Protein AF-A0A2V6VC93-F1 (afdb_monomer)

Solvent-accessible surface area (backbone atoms only — not comparable to full-atom values): 6108 Å² total; per-residue (Å²): 128,80,45,76,48,68,69,38,42,35,43,56,81,51,66,71,27,83,35,92,93,60,31,56,93,54,46,49,71,46,70,32,65,62,35,76,43,32,38,56,53,53,50,51,47,40,70,78,39,69,83,65,47,69,46,78,46,74,44,61,60,85,48,63,50,43,62,66,25,51,53,38,34,51,59,38,25,59,79,68,67,35,49,69,44,79,39,70,30,91,48,75,67,49,48,56,60,60,53,58,66,62,79,78,114

Secondary structure (DSSP, 8-state):
--EEEEEES-TTTTTS-S-SSS--TTEEEEE-STTTTHHHHHHHHHHH-TT--EEEEEEETT-TTHHHHHHHHHHHHHHTT-EEEEEEESSHHHHHHHHHTTS--

Foldseek 3Di:
DAAEDEAAQDCCLLVVAVDQVDRDDRYYYDYDVLQVCLLVVVV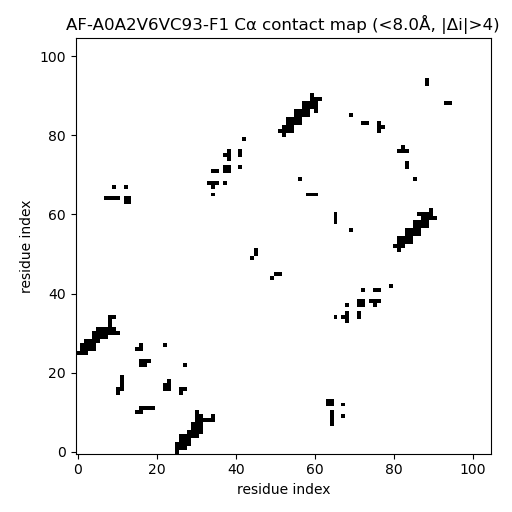VVCVVPVPAAEEEAEDAQPDSSCPSSVVSNVVSCVVSNHHYHYDHDNDPVVVVVVCVVVVPD

Mean predicted aligned error: 6.27 Å

pLDDT: mean 86.06, std 11.01, range [36.16, 96.12]

Structure (mmCIF, N/CA/C/O backbone):
data_AF-A0A2V6VC93-F1
#
_entry.id   AF-A0A2V6VC93-F1
#
loop_
_atom_site.group_PDB
_atom_site.id
_atom_site.type_symbol
_atom_site.label_atom_id
_atom_site.label_alt_id
_atom_site.label_comp_id
_atom_site.label_asym_id
_atom_site.label_entity_id
_atom_site.label_seq_id
_atom_site.pdbx_PDB_ins_code
_atom_site.Cartn_x
_atom_site.Cartn_y
_atom_site.Cartn_z
_atom_site.occupancy
_atom_site.B_iso_or_equiv
_atom_site.auth_seq_id
_atom_site.auth_comp_id
_atom_site.auth_asym_id
_atom_site.auth_atom_id
_atom_site.pdbx_PDB_model_num
ATOM 1 N N . MET A 1 1 ? -8.542 17.686 24.155 1.00 85.38 1 MET A N 1
ATOM 2 C CA . MET A 1 1 ? -8.209 18.438 22.923 1.00 85.38 1 MET A CA 1
ATOM 3 C C . MET A 1 1 ? -8.540 17.568 21.717 1.00 85.38 1 MET A C 1
ATOM 5 O O . MET A 1 1 ? -8.256 16.378 21.809 1.00 85.38 1 MET A O 1
ATOM 9 N N . PRO A 1 2 ? -9.180 18.088 20.657 1.00 89.25 2 PRO A N 1
ATOM 10 C CA . PRO A 1 2 ? -9.477 17.311 19.450 1.00 89.25 2 PRO A CA 1
ATOM 11 C C . PRO A 1 2 ? -8.210 17.055 18.617 1.00 89.25 2 PRO A C 1
ATOM 13 O O . PRO A 1 2 ? -7.363 17.939 18.500 1.00 89.25 2 PRO A O 1
ATOM 16 N N . ILE A 1 3 ? -8.090 15.854 18.048 1.00 90.06 3 ILE A N 1
ATOM 17 C CA . ILE A 1 3 ? -6.998 15.424 17.167 1.00 90.06 3 ILE A CA 1
ATOM 18 C C . ILE A 1 3 ? -7.573 15.257 15.761 1.00 90.06 3 ILE A C 1
ATOM 20 O O . ILE A 1 3 ? -8.541 14.521 15.568 1.00 90.06 3 ILE A O 1
ATOM 24 N N . VAL A 1 4 ? -6.972 15.937 14.784 1.00 91.38 4 VAL A N 1
ATOM 25 C CA . VAL A 1 4 ? -7.383 15.868 13.378 1.00 91.38 4 VAL A CA 1
ATOM 26 C C . VAL A 1 4 ? -6.249 15.270 12.553 1.00 91.38 4 VAL A C 1
ATOM 28 O O . VAL A 1 4 ? -5.187 15.880 12.446 1.00 91.38 4 VAL A O 1
ATOM 31 N N . PHE A 1 5 ? -6.461 14.089 11.972 1.00 89.69 5 PHE A N 1
ATOM 32 C CA . PHE A 1 5 ? -5.496 13.466 11.065 1.00 89.69 5 PHE A CA 1
ATOM 33 C C . PHE A 1 5 ? -5.764 13.843 9.605 1.00 89.69 5 PHE A C 1
ATOM 35 O O . PHE A 1 5 ? -6.899 14.092 9.190 1.00 89.69 5 PHE A O 1
ATOM 42 N N . THR A 1 6 ? -4.709 13.841 8.795 1.00 89.75 6 THR A N 1
ATOM 43 C CA . THR A 1 6 ? -4.788 14.083 7.353 1.00 89.75 6 THR A CA 1
ATOM 44 C C . THR A 1 6 ? -3.936 13.063 6.606 1.00 89.75 6 THR A C 1
ATOM 46 O O . THR A 1 6 ? -2.919 12.596 7.115 1.00 89.75 6 THR A O 1
ATOM 49 N N . LEU A 1 7 ? -4.365 12.696 5.395 1.00 85.38 7 LEU A N 1
ATOM 50 C CA . LEU A 1 7 ? -3.620 11.852 4.448 1.00 85.38 7 LEU A CA 1
ATOM 51 C C . LEU A 1 7 ? -3.298 10.420 4.914 1.00 85.38 7 LEU A C 1
ATOM 53 O O . LEU A 1 7 ? -2.579 9.705 4.216 1.00 85.38 7 LEU A O 1
ATOM 57 N N . VAL A 1 8 ? -3.884 9.947 6.012 1.00 86.88 8 VAL A N 1
ATOM 58 C CA . VAL A 1 8 ? -3.720 8.559 6.468 1.00 86.88 8 VAL A CA 1
ATOM 59 C C . VAL A 1 8 ? -4.400 7.609 5.479 1.00 86.88 8 VAL A C 1
ATOM 61 O O . VAL A 1 8 ? -5.587 7.757 5.203 1.00 86.88 8 VAL A O 1
ATOM 64 N N . GLY A 1 9 ? -3.660 6.645 4.927 1.00 84.38 9 GLY A N 1
ATOM 65 C CA . GLY A 1 9 ? -4.188 5.712 3.921 1.00 84.38 9 GLY A CA 1
ATOM 66 C C . GLY A 1 9 ? -5.260 4.760 4.451 1.00 84.38 9 GLY A C 1
ATOM 67 O O . GLY A 1 9 ? -6.227 4.481 3.750 1.00 84.38 9 GLY A O 1
ATOM 68 N N . ASP A 1 10 ? -5.102 4.284 5.683 1.00 84.69 10 ASP A N 1
ATOM 69 C CA . ASP A 1 10 ? -6.077 3.422 6.350 1.00 84.69 10 ASP A CA 1
ATOM 70 C C . ASP A 1 10 ? -6.052 3.676 7.868 1.00 84.69 10 ASP A C 1
ATOM 72 O O . ASP A 1 10 ? -5.279 3.044 8.590 1.00 84.69 10 ASP A O 1
ATOM 76 N N . PRO A 1 11 ? -6.840 4.642 8.375 1.00 86.50 11 PRO A N 1
ATOM 77 C CA . PRO A 1 11 ? -6.843 4.971 9.798 1.00 86.50 11 PRO A CA 1
ATOM 78 C C . PRO A 1 11 ? -7.468 3.867 10.663 1.00 86.50 11 PRO A C 1
ATOM 80 O O . PRO A 1 11 ? -7.168 3.809 11.851 1.00 86.50 11 PRO A O 1
ATOM 83 N N . LEU A 1 12 ? -8.294 2.983 10.091 1.00 87.19 12 LEU A N 1
ATOM 84 C CA . LEU A 1 12 ? -8.854 1.836 10.809 1.00 87.19 12 LEU A CA 1
ATOM 85 C C . LEU A 1 12 ? -7.807 0.727 10.924 1.00 87.19 12 LEU A C 1
ATOM 87 O O . LEU A 1 12 ? -7.519 0.258 12.021 1.00 87.19 12 LEU A O 1
ATOM 91 N N . GLY A 1 13 ? -7.171 0.358 9.808 1.00 82.56 13 GLY A N 1
ATOM 92 C CA . GLY A 1 13 ? -6.090 -0.630 9.792 1.00 82.56 13 GLY A CA 1
ATOM 93 C C . GLY A 1 13 ? -4.869 -0.209 10.615 1.00 82.56 13 GLY A C 1
ATOM 94 O O . GLY A 1 13 ? -4.200 -1.059 11.198 1.00 82.56 13 GLY A O 1
ATOM 95 N N . ALA A 1 14 ? -4.609 1.098 10.717 1.00 84.00 14 ALA A N 1
ATOM 96 C CA . ALA A 1 14 ? -3.560 1.659 11.568 1.00 84.00 14 ALA A CA 1
ATOM 97 C C . ALA A 1 14 ? -3.955 1.791 13.055 1.00 84.00 14 ALA A C 1
ATOM 99 O O . ALA A 1 14 ? -3.121 2.207 13.858 1.00 84.00 14 ALA A O 1
ATOM 100 N N . GLY A 1 15 ? -5.201 1.476 13.434 1.00 85.56 15 GLY A N 1
ATOM 101 C CA . GLY A 1 15 ? -5.683 1.578 14.817 1.00 85.56 15 GLY A CA 1
ATOM 102 C C . GLY A 1 15 ? -5.834 3.014 15.332 1.00 85.56 15 GLY A C 1
ATOM 103 O O . GLY A 1 15 ? -5.785 3.245 16.536 1.00 85.56 15 GLY A O 1
ATOM 104 N N . ILE A 1 16 ? -5.983 3.988 14.430 1.00 86.62 16 ILE A N 1
ATOM 105 C CA . ILE A 1 16 ? -6.194 5.403 14.773 1.00 86.62 16 ILE A CA 1
ATOM 106 C C . ILE A 1 16 ? -7.662 5.659 15.138 1.00 86.62 16 ILE A C 1
ATOM 108 O O . ILE A 1 16 ? -7.943 6.528 15.962 1.00 86.62 16 ILE A O 1
ATOM 112 N N . VAL A 1 17 ? -8.590 4.924 14.518 1.00 88.88 17 VAL A N 1
ATOM 113 C CA . VAL A 1 17 ? -10.037 5.011 14.768 1.00 88.88 17 VAL A CA 1
ATOM 114 C C . VAL A 1 17 ? -10.659 3.619 14.841 1.00 88.88 17 VAL A C 1
ATOM 116 O O . VAL A 1 17 ? -10.221 2.714 14.131 1.00 88.88 17 VAL A O 1
ATOM 119 N N . ASP A 1 18 ? -11.727 3.469 15.628 1.00 86.19 18 ASP A N 1
ATOM 120 C CA . ASP A 1 18 ? -12.456 2.197 15.736 1.00 86.19 18 ASP A CA 1
ATOM 121 C C . ASP A 1 18 ? -13.365 1.955 14.520 1.00 86.19 18 ASP A C 1
ATOM 123 O O . ASP A 1 18 ? -13.496 0.833 14.028 1.00 86.19 18 ASP A O 1
ATOM 127 N N . THR A 1 19 ? -14.000 3.017 14.005 1.00 87.06 19 THR A N 1
ATOM 128 C CA . THR A 1 19 ? -14.838 2.962 12.796 1.00 87.06 19 THR A CA 1
ATOM 129 C C . THR A 1 19 ? -14.693 4.232 11.955 1.00 87.06 19 THR A C 1
ATOM 131 O O . THR A 1 19 ? -14.429 5.308 12.478 1.00 87.06 19 THR A O 1
ATOM 134 N N . LEU A 1 20 ? -14.904 4.151 10.638 1.00 84.25 20 LEU A N 1
ATOM 135 C CA . LEU A 1 20 ? -14.847 5.342 9.774 1.00 84.25 20 LEU A CA 1
ATOM 136 C C . LEU A 1 20 ? -16.087 6.240 9.901 1.00 84.25 20 LEU A C 1
ATOM 138 O O . LEU A 1 20 ? -15.986 7.452 9.738 1.00 84.25 20 LEU A O 1
ATOM 142 N N . ALA A 1 21 ? -17.258 5.653 10.170 1.00 85.75 21 ALA A N 1
ATOM 143 C CA . ALA A 1 21 ? -18.516 6.396 10.276 1.00 85.75 21 ALA A CA 1
ATOM 144 C C . ALA A 1 21 ? -18.647 7.126 11.620 1.00 85.75 21 ALA A C 1
ATOM 146 O O . ALA A 1 21 ? -19.200 8.222 11.684 1.00 85.75 21 ALA A O 1
ATOM 147 N N . GLN A 1 22 ? -18.138 6.517 12.691 1.00 85.69 22 GLN A N 1
ATOM 148 C CA . GLN A 1 22 ? -18.104 7.067 14.042 1.00 85.69 22 GLN A CA 1
ATOM 149 C C . GLN A 1 22 ? -16.750 6.707 14.678 1.00 85.69 22 GLN A C 1
ATOM 151 O O . GLN A 1 22 ? -16.633 5.656 15.310 1.00 85.69 22 GLN A O 1
ATOM 156 N N . PRO A 1 23 ? -15.722 7.558 14.502 1.00 78.25 23 PRO A N 1
ATOM 157 C CA . PRO A 1 23 ? -14.346 7.298 14.941 1.00 78.25 23 PRO A CA 1
ATOM 158 C C . PRO A 1 23 ? -14.170 6.935 16.413 1.00 78.25 23 PRO A C 1
ATOM 160 O O . PRO A 1 23 ? -13.212 6.244 16.749 1.00 78.25 23 PRO A O 1
ATOM 163 N N . GLY A 1 24 ? -15.096 7.386 17.266 1.00 78.19 24 GLY A N 1
ATOM 164 C CA . GLY A 1 24 ? -14.977 7.285 18.716 1.00 78.19 24 GLY A CA 1
ATOM 165 C C . GLY A 1 24 ? -13.986 8.308 19.291 1.00 78.19 24 GLY A C 1
ATOM 166 O O . GLY A 1 24 ? -13.053 8.757 18.628 1.00 78.19 24 GLY A O 1
ATOM 167 N N . GLY A 1 25 ? -14.196 8.719 20.543 1.00 84.69 25 GLY A N 1
ATOM 168 C CA . GLY A 1 25 ? -13.255 9.582 21.268 1.00 84.69 25 GLY A CA 1
ATOM 169 C C . GLY A 1 25 ? -13.064 10.988 20.677 1.00 84.69 25 GLY A C 1
ATOM 170 O O . GLY A 1 25 ? -14.017 11.654 20.281 1.00 84.69 25 GLY A O 1
ATOM 171 N N . ASN A 1 26 ? -11.818 11.473 20.690 1.00 89.62 26 ASN A N 1
ATOM 172 C CA . ASN A 1 26 ? -11.421 12.826 20.275 1.00 89.62 26 ASN A CA 1
ATOM 173 C C . ASN A 1 26 ? -10.661 12.862 18.936 1.00 89.62 26 ASN A C 1
ATOM 175 O O . ASN A 1 26 ? -10.013 13.872 18.650 1.00 89.62 26 ASN A O 1
ATOM 179 N N . VAL A 1 27 ? -10.703 11.781 18.153 1.00 89.38 27 VAL A N 1
ATOM 180 C CA . VAL A 1 27 ? -9.938 11.619 16.910 1.00 89.38 27 VAL A CA 1
ATOM 181 C C . VAL A 1 27 ? -10.880 11.678 15.708 1.00 89.38 27 VAL A C 1
ATOM 183 O O . VAL A 1 27 ? -11.902 11.007 15.668 1.00 89.38 27 VAL A O 1
ATOM 186 N N . THR A 1 28 ? -10.552 12.496 14.714 1.00 89.38 28 THR A N 1
ATOM 187 C CA . THR A 1 28 ? -11.281 12.603 13.441 1.00 89.38 28 THR A CA 1
ATOM 188 C C . THR A 1 28 ? -10.307 12.988 12.330 1.00 89.38 28 THR A C 1
ATOM 190 O O . THR A 1 28 ? -9.140 13.261 12.609 1.00 89.38 28 THR A O 1
ATOM 193 N N . GLY A 1 29 ? -10.729 13.020 11.068 1.00 90.06 29 GLY A N 1
ATOM 194 C CA . GLY A 1 29 ? -9.828 13.436 10.000 1.00 90.06 29 GLY A CA 1
ATOM 195 C C . GLY A 1 29 ? -10.262 13.071 8.594 1.00 90.06 29 GLY A C 1
ATOM 196 O O . GLY A 1 29 ? -11.413 12.729 8.333 1.00 90.06 29 GLY A O 1
ATOM 197 N N . VAL A 1 30 ? -9.296 13.163 7.682 1.00 88.69 30 VAL A N 1
ATOM 198 C CA . VAL A 1 30 ? -9.450 12.837 6.262 1.00 88.69 30 VAL A CA 1
ATOM 199 C C . VAL A 1 30 ? -8.470 11.728 5.903 1.00 88.69 30 VAL A C 1
ATOM 201 O O . VAL A 1 30 ? -7.251 11.920 5.975 1.00 88.69 30 VAL A O 1
ATOM 204 N N . SER A 1 31 ? -8.997 10.573 5.498 1.00 87.62 31 SER A N 1
ATOM 205 C CA . SER A 1 31 ? -8.195 9.471 4.968 1.00 87.62 31 SER A CA 1
ATOM 206 C C . SER A 1 31 ? -7.886 9.668 3.483 1.00 87.62 31 SER A C 1
ATOM 208 O O . SER A 1 31 ? -8.649 10.296 2.748 1.00 87.62 31 SER A O 1
ATOM 210 N N . SER A 1 32 ? -6.776 9.103 3.013 1.00 87.69 32 SER A N 1
ATOM 211 C CA . SER A 1 32 ? -6.449 9.048 1.587 1.00 87.69 32 SER A CA 1
ATOM 212 C C . SER A 1 32 ? -6.896 7.719 0.973 1.00 87.69 32 SER A C 1
ATOM 214 O O . SER A 1 32 ? -6.973 6.700 1.645 1.00 87.69 32 SER A O 1
ATOM 216 N N . LEU A 1 33 ? -7.157 7.698 -0.336 1.00 87.31 33 LEU A N 1
ATOM 217 C CA . LEU A 1 33 ? -7.544 6.474 -1.056 1.00 87.31 33 LEU A CA 1
ATOM 218 C C . LEU A 1 33 ? -6.335 5.641 -1.515 1.00 87.31 33 LEU A C 1
ATOM 220 O O . LEU A 1 33 ? -6.425 4.896 -2.490 1.00 87.31 33 LEU A O 1
ATOM 224 N N . GLN A 1 34 ? -5.174 5.788 -0.870 1.00 85.31 34 GLN A N 1
ATOM 225 C CA . GLN A 1 34 ? -3.946 5.115 -1.302 1.00 85.31 34 GLN A CA 1
ATOM 226 C C . GLN A 1 34 ? -4.104 3.591 -1.307 1.00 85.31 34 GLN A C 1
ATOM 228 O O . GLN A 1 34 ? -3.779 2.956 -2.309 1.00 85.31 34 GLN A O 1
ATOM 233 N N . THR A 1 35 ? -4.656 3.029 -0.232 1.00 87.00 35 THR A N 1
ATOM 234 C CA . THR A 1 35 ? -4.888 1.589 -0.077 1.00 87.00 35 THR A CA 1
ATOM 235 C C . THR A 1 35 ? -5.951 1.079 -1.053 1.00 87.00 35 THR A C 1
ATOM 237 O O . THR A 1 35 ? -5.714 0.108 -1.772 1.00 87.00 35 THR A O 1
ATOM 240 N N . GLU A 1 36 ? -7.092 1.768 -1.151 1.00 88.31 36 GLU A N 1
ATOM 241 C CA . GLU A 1 36 ? -8.206 1.383 -2.033 1.00 88.31 36 GLU A CA 1
ATOM 242 C C . GLU A 1 36 ? -7.828 1.377 -3.518 1.00 88.31 36 GLU A C 1
ATOM 244 O O . GLU A 1 36 ? -8.237 0.496 -4.275 1.00 88.31 36 GLU A O 1
ATOM 249 N N . LEU A 1 37 ? -7.007 2.338 -3.948 1.00 91.94 37 LEU A N 1
ATOM 250 C CA . LEU A 1 37 ? -6.643 2.495 -5.355 1.00 91.94 37 LEU A CA 1
ATOM 251 C C . LEU A 1 37 ? -5.514 1.565 -5.814 1.00 91.94 37 LEU A C 1
ATOM 253 O O . LEU A 1 37 ? -5.184 1.583 -7.000 1.00 91.94 37 LEU A O 1
ATOM 257 N N . MET A 1 38 ? -4.925 0.738 -4.944 1.00 91.75 38 MET A N 1
ATOM 258 C CA . MET A 1 38 ? -3.815 -0.146 -5.333 1.00 91.75 38 MET A CA 1
ATOM 259 C C . MET A 1 38 ? -4.165 -1.095 -6.471 1.00 91.75 38 MET A C 1
ATOM 261 O O . MET A 1 38 ? -3.404 -1.212 -7.432 1.00 91.75 38 MET A O 1
ATOM 265 N N . ALA A 1 39 ? -5.336 -1.727 -6.400 1.00 92.31 39 ALA A N 1
ATOM 266 C CA . ALA A 1 39 ? -5.799 -2.611 -7.462 1.00 92.31 39 ALA A CA 1
ATOM 267 C C . ALA A 1 39 ? -5.894 -1.858 -8.795 1.00 92.31 39 ALA A C 1
ATOM 269 O O . ALA A 1 39 ? -5.378 -2.316 -9.814 1.00 92.31 39 ALA A O 1
ATOM 270 N N . LYS A 1 40 ? -6.454 -0.642 -8.765 1.00 94.75 40 LYS A N 1
ATOM 271 C CA . LYS A 1 40 ? -6.616 0.173 -9.967 1.00 94.75 40 LYS A CA 1
ATOM 272 C C . LYS A 1 40 ? -5.283 0.639 -10.548 1.00 94.75 40 LYS A C 1
ATOM 274 O O . LYS A 1 40 ? -5.136 0.702 -11.764 1.00 94.75 40 LYS A O 1
ATOM 279 N N . ARG A 1 41 ? -4.295 0.933 -9.700 1.00 94.25 41 ARG A N 1
ATOM 280 C CA . ARG A 1 41 ? -2.935 1.280 -10.144 1.00 94.25 41 ARG A CA 1
ATOM 281 C C . ARG A 1 41 ? -2.282 0.119 -10.895 1.00 94.25 41 ARG A C 1
ATOM 283 O O . ARG A 1 41 ? -1.689 0.351 -11.944 1.00 94.25 41 ARG A O 1
ATOM 290 N N . LEU A 1 42 ? -2.439 -1.116 -10.412 1.00 94.12 42 LEU A N 1
ATOM 291 C CA . LEU A 1 42 ? -1.944 -2.307 -11.114 1.00 94.12 42 LEU A CA 1
ATOM 292 C C . LEU A 1 42 ? -2.700 -2.566 -12.424 1.00 94.12 42 LEU A C 1
ATOM 294 O O . LEU A 1 42 ? -2.072 -2.897 -13.428 1.00 94.12 42 LEU A O 1
ATOM 298 N N . GLU A 1 43 ? -4.018 -2.351 -12.448 1.00 93.38 43 GLU A N 1
ATOM 299 C CA . GLU A 1 43 ? -4.816 -2.392 -13.682 1.00 93.38 43 GLU A CA 1
ATOM 300 C C . GLU A 1 43 ? -4.296 -1.419 -14.734 1.00 93.38 43 GLU A C 1
ATOM 302 O O . GLU A 1 43 ? -4.017 -1.820 -15.861 1.00 93.38 43 GLU A O 1
ATOM 307 N N . VAL A 1 44 ? -4.115 -0.152 -14.358 1.00 95.44 44 VAL A N 1
ATOM 308 C CA . VAL A 1 44 ? -3.585 0.875 -15.261 1.00 95.44 44 VAL A CA 1
ATOM 309 C C . VAL A 1 44 ? -2.180 0.505 -15.736 1.00 95.44 44 VAL A C 1
ATOM 311 O O . VAL A 1 44 ? -1.906 0.606 -16.930 1.00 95.44 44 VAL A O 1
ATOM 314 N N . LEU A 1 45 ? -1.315 0.003 -14.848 1.00 94.06 45 LEU A N 1
ATOM 315 C CA . LEU A 1 45 ? 0.019 -0.472 -15.222 1.00 94.06 45 LEU A CA 1
ATOM 316 C C . LEU A 1 45 ? -0.048 -1.570 -16.292 1.00 94.06 45 LEU A C 1
ATOM 318 O O . LEU A 1 45 ? 0.698 -1.521 -17.266 1.00 94.06 45 LEU A O 1
ATOM 322 N N . LYS A 1 46 ? -0.957 -2.539 -16.151 1.00 92.25 46 LYS A N 1
ATOM 323 C CA . LYS A 1 46 ? -1.122 -3.616 -17.135 1.00 92.25 46 LYS A CA 1
ATOM 324 C C . LYS A 1 46 ? -1.705 -3.120 -18.454 1.00 92.25 46 LYS A C 1
ATOM 326 O O . LYS A 1 46 ? -1.310 -3.625 -19.499 1.00 92.25 46 LYS A O 1
ATOM 331 N N . THR A 1 47 ? -2.607 -2.142 -18.416 1.00 94.44 47 THR A N 1
ATOM 332 C CA . THR A 1 47 ? -3.144 -1.504 -19.626 1.00 94.44 47 THR A CA 1
ATOM 333 C C . THR A 1 47 ? -2.043 -0.790 -20.406 1.00 94.44 47 THR A C 1
ATOM 335 O O . THR A 1 47 ? -1.968 -0.929 -21.622 1.00 94.44 47 THR A O 1
ATOM 338 N N . LEU A 1 48 ? -1.169 -0.057 -19.711 1.00 96.12 48 LEU A N 1
ATOM 339 C CA . LEU A 1 48 ? -0.067 0.681 -20.331 1.00 96.12 48 LEU A CA 1
ATOM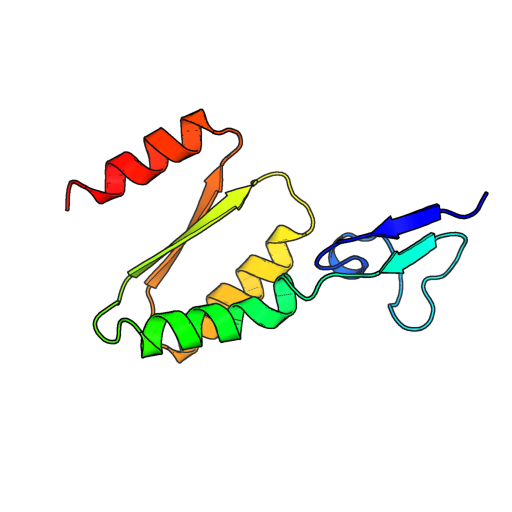 340 C C . LEU A 1 48 ? 1.082 -0.234 -20.775 1.00 96.12 48 LEU A C 1
ATOM 342 O O . LEU A 1 48 ? 1.715 0.027 -21.794 1.00 96.12 48 LEU A O 1
ATOM 346 N N . ALA A 1 49 ? 1.344 -1.312 -20.033 1.00 94.31 49 ALA A N 1
ATOM 347 C CA . ALA A 1 49 ? 2.416 -2.261 -20.314 1.00 94.31 49 ALA A CA 1
ATOM 348 C C . ALA A 1 49 ? 1.910 -3.721 -20.244 1.00 94.31 49 ALA A C 1
ATOM 350 O O . ALA A 1 49 ? 2.178 -4.447 -19.278 1.00 94.31 49 ALA A O 1
ATOM 351 N N . PRO A 1 50 ? 1.212 -4.209 -21.290 1.00 92.19 50 PRO A N 1
ATOM 352 C CA . PRO A 1 50 ? 0.564 -5.525 -21.279 1.00 92.19 50 PRO A CA 1
ATOM 353 C C . PRO A 1 50 ? 1.532 -6.702 -21.120 1.00 92.19 50 PRO A C 1
ATOM 355 O O . PRO A 1 50 ? 1.159 -7.744 -20.578 1.00 92.19 50 PRO A O 1
ATOM 358 N N . ALA A 1 51 ? 2.784 -6.543 -21.553 1.00 92.81 51 ALA A N 1
ATOM 359 C CA . ALA A 1 51 ? 3.815 -7.576 -21.472 1.00 92.81 51 ALA A CA 1
ATOM 360 C C . ALA A 1 51 ? 4.414 -7.747 -20.064 1.00 92.81 51 ALA A C 1
ATOM 362 O O . ALA A 1 51 ? 5.099 -8.738 -19.812 1.00 92.81 51 ALA A O 1
ATOM 363 N N . VAL A 1 52 ? 4.150 -6.825 -19.130 1.00 93.06 52 VAL A N 1
ATOM 364 C CA . VAL A 1 52 ? 4.691 -6.906 -17.768 1.00 93.06 52 VAL A CA 1
ATOM 365 C C . VAL A 1 52 ? 4.160 -8.156 -17.068 1.00 93.06 52 VAL A C 1
ATOM 367 O O . VAL A 1 52 ? 2.949 -8.399 -17.014 1.00 93.06 52 VAL A O 1
ATOM 37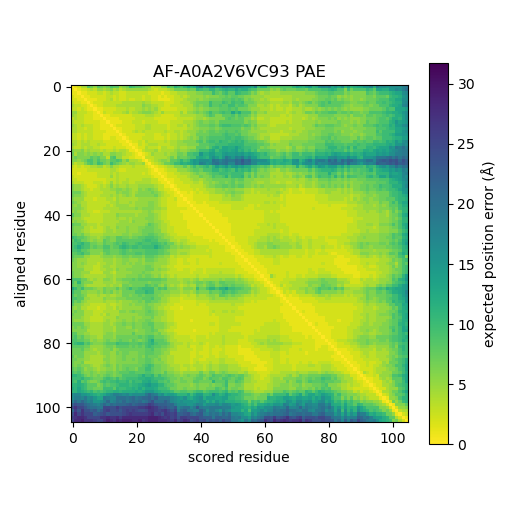0 N N . ARG A 1 53 ? 5.087 -8.956 -16.534 1.00 91.62 53 ARG A N 1
ATOM 371 C CA . ARG A 1 53 ? 4.797 -10.165 -15.744 1.00 91.62 53 ARG A CA 1
ATOM 372 C C . ARG A 1 53 ? 5.251 -10.051 -14.299 1.00 91.62 53 ARG A C 1
ATOM 374 O O . ARG A 1 53 ? 4.678 -10.731 -13.464 1.00 91.62 53 ARG A O 1
ATOM 381 N N . ARG A 1 54 ? 6.243 -9.207 -14.013 1.00 93.00 54 ARG A N 1
ATOM 382 C CA . ARG A 1 54 ? 6.827 -9.027 -12.684 1.00 93.00 54 ARG A CA 1
ATOM 383 C C . ARG A 1 54 ? 6.842 -7.552 -12.322 1.00 93.00 54 ARG A C 1
ATOM 385 O O . ARG A 1 54 ? 7.243 -6.732 -13.143 1.00 93.00 54 ARG A O 1
ATOM 392 N N . VAL A 1 55 ? 6.399 -7.227 -11.114 1.00 93.06 55 VAL A N 1
ATOM 393 C CA . VAL A 1 55 ? 6.288 -5.851 -10.622 1.00 93.06 55 VAL A CA 1
ATOM 394 C C . VAL A 1 55 ? 6.854 -5.796 -9.215 1.00 93.06 55 VAL A C 1
ATOM 396 O O . VAL A 1 55 ? 6.475 -6.588 -8.360 1.00 93.06 55 VAL A O 1
ATOM 399 N N . TRP A 1 56 ? 7.753 -4.854 -8.963 1.00 92.25 56 TRP A N 1
ATOM 400 C CA . TRP A 1 56 ? 8.230 -4.587 -7.612 1.00 92.25 56 TRP A CA 1
ATOM 401 C C . TRP A 1 56 ? 7.278 -3.624 -6.909 1.00 92.25 56 TRP A C 1
ATOM 403 O O . TRP A 1 56 ? 6.950 -2.567 -7.447 1.00 92.25 56 TRP A O 1
ATOM 413 N N . LEU A 1 57 ? 6.858 -3.980 -5.698 1.00 92.19 57 LEU A N 1
ATOM 414 C CA . LEU A 1 57 ? 6.117 -3.093 -4.808 1.00 92.19 57 LEU A CA 1
ATOM 415 C C . LEU A 1 57 ? 7.068 -2.622 -3.714 1.00 92.19 57 LEU A C 1
ATOM 417 O O . LEU A 1 57 ? 7.268 -3.320 -2.723 1.00 92.19 57 LEU A O 1
ATOM 421 N N . ILE A 1 58 ? 7.671 -1.455 -3.912 1.00 91.44 58 ILE A N 1
ATOM 422 C CA . ILE A 1 58 ? 8.598 -0.871 -2.943 1.00 91.44 58 ILE A CA 1
ATOM 423 C C . ILE A 1 58 ? 7.820 0.026 -1.984 1.00 91.44 58 ILE A C 1
ATOM 425 O O . ILE A 1 58 ? 7.009 0.840 -2.425 1.00 91.44 58 ILE A O 1
ATOM 429 N N . TYR A 1 59 ? 8.062 -0.119 -0.684 1.00 90.00 59 TYR A N 1
ATOM 430 C CA . TYR A 1 59 ? 7.342 0.620 0.350 1.00 90.00 59 TYR A CA 1
ATOM 431 C C . TYR A 1 59 ? 8.209 0.894 1.577 1.00 90.00 59 TYR A C 1
ATOM 433 O O . TYR A 1 59 ? 9.210 0.216 1.801 1.00 90.00 59 TYR A O 1
ATOM 441 N N . TYR A 1 60 ? 7.811 1.870 2.393 1.00 89.88 60 TYR A N 1
ATOM 442 C CA . TYR A 1 60 ? 8.493 2.167 3.649 1.00 89.88 60 TYR A CA 1
ATOM 443 C C . TYR A 1 60 ? 8.114 1.135 4.717 1.00 89.88 60 TYR A C 1
ATOM 445 O O . TYR A 1 60 ? 6.945 1.003 5.069 1.00 89.88 60 TYR A O 1
ATOM 453 N N . SER A 1 61 ? 9.081 0.358 5.203 1.00 87.88 61 SER A N 1
ATOM 454 C CA . SER A 1 61 ? 8.796 -0.891 5.928 1.00 87.88 61 SER A CA 1
ATOM 455 C C . SER A 1 61 ? 8.188 -0.717 7.319 1.00 87.88 61 SER A C 1
ATOM 457 O O . SER A 1 61 ? 7.562 -1.651 7.816 1.00 87.88 61 SER A O 1
ATOM 459 N N . VAL A 1 62 ? 8.355 0.452 7.937 1.00 88.25 62 VAL A N 1
ATOM 460 C CA . VAL A 1 62 ? 7.836 0.747 9.283 1.00 88.25 62 VAL A CA 1
ATOM 461 C C . VAL A 1 62 ? 6.519 1.527 9.262 1.00 88.25 62 VAL A C 1
ATOM 463 O O . VAL A 1 62 ? 6.003 1.872 10.322 1.00 88.25 62 VAL A O 1
ATOM 466 N N . ASP A 1 63 ? 5.960 1.812 8.082 1.00 84.44 63 ASP A N 1
ATOM 467 C CA . ASP A 1 63 ? 4.648 2.447 7.979 1.00 84.44 63 ASP A CA 1
ATOM 468 C C . ASP A 1 63 ? 3.514 1.453 8.282 1.00 84.44 63 ASP A C 1
ATOM 470 O O . ASP A 1 63 ? 3.321 0.454 7.583 1.00 84.44 63 ASP A O 1
A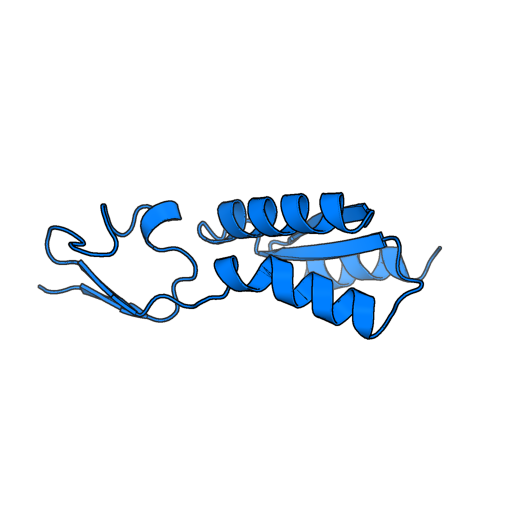TOM 474 N N . LEU A 1 64 ? 2.714 1.774 9.302 1.00 77.31 64 LEU A N 1
ATOM 475 C CA . LEU A 1 64 ? 1.564 0.976 9.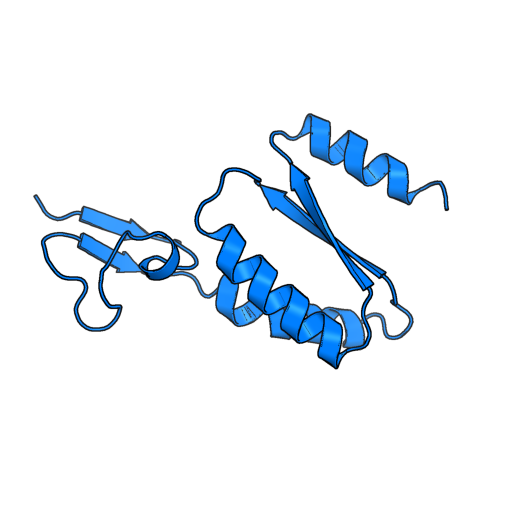738 1.00 77.31 64 LEU A CA 1
ATOM 476 C C . LEU A 1 64 ? 0.470 0.896 8.662 1.00 77.31 64 LEU A C 1
ATOM 478 O O . LEU A 1 64 ? -0.238 -0.106 8.577 1.00 77.31 64 LEU A O 1
ATOM 482 N N . GLY A 1 65 ? 0.356 1.915 7.802 1.00 78.31 65 GLY A N 1
ATOM 483 C CA . GLY A 1 65 ? -0.631 1.954 6.720 1.00 78.31 65 GLY A CA 1
ATOM 484 C C . GLY A 1 65 ? -0.325 1.009 5.553 1.00 78.31 65 GLY A C 1
ATOM 485 O O . GLY A 1 65 ? -1.167 0.810 4.674 1.00 78.31 65 GLY A O 1
ATOM 486 N N . THR A 1 66 ? 0.864 0.403 5.524 1.00 85.50 66 THR A N 1
ATOM 487 C CA . THR A 1 66 ? 1.331 -0.335 4.352 1.00 85.50 66 THR A CA 1
ATOM 488 C C . THR A 1 66 ? 0.876 -1.802 4.309 1.00 85.50 66 THR A C 1
ATOM 490 O O . THR A 1 66 ? 0.633 -2.339 3.226 1.00 85.50 66 THR A O 1
ATOM 493 N N . ALA A 1 67 ? 0.681 -2.471 5.448 1.00 85.38 67 ALA A N 1
ATOM 494 C CA . ALA A 1 67 ? 0.198 -3.858 5.471 1.00 85.38 67 ALA A CA 1
ATOM 495 C C . ALA A 1 67 ? -1.133 -4.074 4.702 1.00 85.38 67 ALA A C 1
ATOM 497 O O . ALA A 1 67 ? -1.173 -4.945 3.820 1.00 85.38 67 ALA A O 1
ATOM 498 N N . PRO A 1 68 ? -2.204 -3.282 4.933 1.00 86.25 68 PRO A N 1
ATOM 499 C CA . PRO A 1 68 ? -3.450 -3.432 4.177 1.00 86.25 68 PRO A CA 1
ATOM 500 C C . PRO A 1 68 ? -3.275 -3.088 2.688 1.00 86.25 68 PRO A C 1
ATOM 502 O O . PRO A 1 68 ? -3.877 -3.732 1.823 1.00 86.25 68 PRO A O 1
ATOM 505 N N . MET A 1 69 ? -2.394 -2.135 2.365 1.00 88.19 69 MET A N 1
ATOM 506 C CA . MET A 1 69 ? -2.037 -1.778 0.989 1.00 88.19 69 MET A CA 1
ATOM 507 C C . MET A 1 69 ? -1.400 -2.959 0.237 1.00 88.19 69 MET A C 1
ATOM 509 O O . MET A 1 69 ? -1.823 -3.271 -0.880 1.00 88.19 69 MET A O 1
ATOM 513 N N . ILE A 1 70 ? -0.434 -3.654 0.850 1.00 91.25 70 ILE A N 1
ATOM 514 C CA . ILE A 1 70 ? 0.216 -4.840 0.265 1.00 91.25 70 ILE A CA 1
ATOM 515 C C . ILE A 1 70 ? -0.807 -5.952 0.042 1.00 91.25 70 ILE A C 1
ATOM 517 O O . ILE A 1 70 ? -0.820 -6.557 -1.030 1.00 91.25 70 ILE A O 1
ATOM 521 N N . GLY A 1 71 ? -1.697 -6.194 1.010 1.00 90.44 71 GLY A N 1
ATOM 522 C CA . GLY A 1 71 ? -2.760 -7.192 0.877 1.00 90.44 71 GLY A CA 1
ATOM 523 C C . GLY A 1 71 ? -3.644 -6.942 -0.350 1.00 90.44 71 GLY A C 1
ATOM 524 O O . GLY A 1 71 ? -3.867 -7.851 -1.157 1.00 90.44 71 GLY A O 1
ATOM 525 N N . LYS A 1 72 ? -4.084 -5.692 -0.559 1.00 90.62 72 LYS A N 1
ATOM 526 C CA . LYS A 1 72 ? -4.872 -5.312 -1.746 1.00 90.62 72 LYS A CA 1
ATOM 527 C C . LYS A 1 72 ? -4.084 -5.443 -3.044 1.00 90.62 72 LYS A C 1
ATOM 529 O O . LYS A 1 72 ? -4.630 -5.923 -4.040 1.00 90.62 72 LYS A O 1
ATOM 534 N N . ALA A 1 73 ? -2.812 -5.055 -3.034 1.00 92.50 73 ALA A N 1
ATOM 535 C CA . ALA A 1 73 ? -1.943 -5.172 -4.196 1.00 92.50 73 ALA A CA 1
ATOM 536 C C . ALA A 1 73 ? -1.714 -6.642 -4.593 1.00 92.50 73 ALA A C 1
ATOM 538 O O . ALA A 1 73 ? -1.856 -6.979 -5.766 1.00 92.50 73 ALA A O 1
ATOM 539 N N . LEU A 1 74 ? -1.447 -7.532 -3.631 1.00 93.12 74 LEU A N 1
ATOM 540 C CA . LEU A 1 74 ? -1.289 -8.971 -3.871 1.00 93.12 74 LEU A CA 1
ATOM 541 C C . LEU A 1 74 ? -2.573 -9.596 -4.428 1.00 93.12 74 LEU A C 1
ATOM 543 O O . LEU A 1 74 ? -2.521 -10.317 -5.425 1.00 93.12 74 LEU A O 1
ATOM 547 N N . GLY A 1 75 ? -3.731 -9.276 -3.841 1.00 93.44 75 GLY A N 1
ATOM 548 C CA . GLY A 1 75 ? -5.020 -9.777 -4.325 1.00 93.44 75 GLY A CA 1
ATOM 549 C C . GLY A 1 75 ? -5.331 -9.339 -5.761 1.00 93.44 75 GLY A C 1
ATOM 550 O O . GLY A 1 75 ? -5.845 -10.123 -6.559 1.00 93.44 75 GLY A O 1
ATOM 551 N N . ALA A 1 76 ? -4.984 -8.104 -6.129 1.00 93.19 76 ALA A N 1
ATOM 552 C CA . ALA A 1 76 ? -5.118 -7.624 -7.502 1.00 93.19 76 ALA A CA 1
ATOM 553 C C . ALA A 1 76 ? -4.103 -8.283 -8.453 1.00 93.19 76 ALA A C 1
ATOM 555 O O . ALA A 1 76 ? -4.481 -8.746 -9.529 1.00 93.19 76 ALA A O 1
ATOM 556 N N . ALA A 1 77 ? -2.839 -8.399 -8.040 1.00 93.94 77 ALA A N 1
ATOM 557 C CA . ALA A 1 77 ? -1.786 -9.030 -8.830 1.00 93.94 77 ALA A CA 1
ATOM 558 C C . ALA A 1 77 ? -2.118 -10.488 -9.188 1.00 93.94 77 ALA A C 1
ATOM 560 O O . ALA A 1 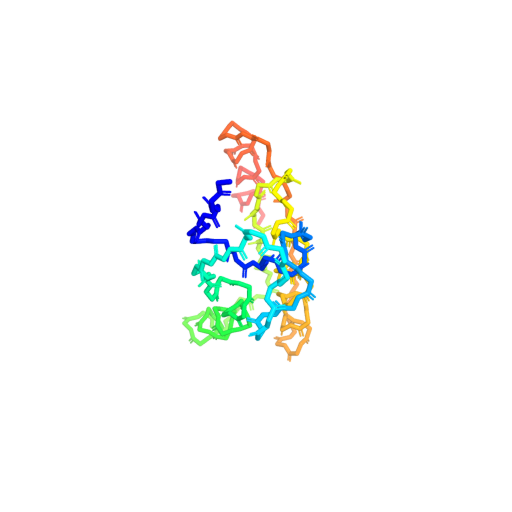77 ? -1.945 -10.887 -10.341 1.00 93.94 77 ALA A O 1
ATOM 561 N N . GLN A 1 78 ? -2.683 -11.254 -8.246 1.00 92.12 78 GLN A N 1
ATOM 562 C CA . GLN A 1 78 ? -3.135 -12.630 -8.482 1.00 92.12 78 GLN A CA 1
ATOM 563 C C . GLN A 1 78 ? -4.178 -12.719 -9.603 1.00 92.12 78 GLN A C 1
ATOM 565 O O . GLN A 1 78 ? -4.037 -13.538 -10.512 1.00 92.12 78 GLN A O 1
ATOM 570 N N . ARG A 1 79 ? -5.188 -11.837 -9.599 1.00 92.00 79 ARG A N 1
ATOM 571 C CA . ARG A 1 79 ? -6.226 -11.787 -10.651 1.00 92.00 79 ARG A CA 1
ATOM 572 C C . ARG A 1 79 ? -5.641 -11.477 -12.029 1.00 92.00 79 ARG A C 1
ATOM 574 O O . ARG A 1 79 ? -6.153 -11.942 -13.042 1.00 92.00 79 ARG A O 1
ATOM 581 N N . MET A 1 80 ? -4.552 -10.716 -12.058 1.00 91.31 80 MET A N 1
ATOM 582 C CA . MET A 1 80 ? -3.894 -10.242 -13.275 1.00 91.31 80 MET A CA 1
ATOM 583 C C . MET A 1 80 ? -2.706 -11.109 -13.715 1.00 91.31 80 MET A C 1
ATOM 585 O O . MET A 1 80 ? -2.056 -10.790 -14.713 1.00 91.31 80 MET A O 1
ATOM 589 N N . LYS A 1 81 ? -2.422 -12.203 -12.989 1.00 91.31 81 LYS A N 1
ATOM 590 C CA . LYS A 1 81 ? -1.261 -13.087 -13.195 1.00 91.31 81 LYS A CA 1
ATOM 591 C C . LYS A 1 81 ? 0.073 -12.323 -13.189 1.00 91.31 81 LYS A C 1
ATOM 593 O O . LYS A 1 81 ? 0.961 -12.606 -13.996 1.00 91.31 81 LYS A O 1
ATOM 598 N N . LEU A 1 82 ? 0.186 -11.339 -12.297 1.00 94.00 82 LEU A N 1
ATOM 599 C CA . LEU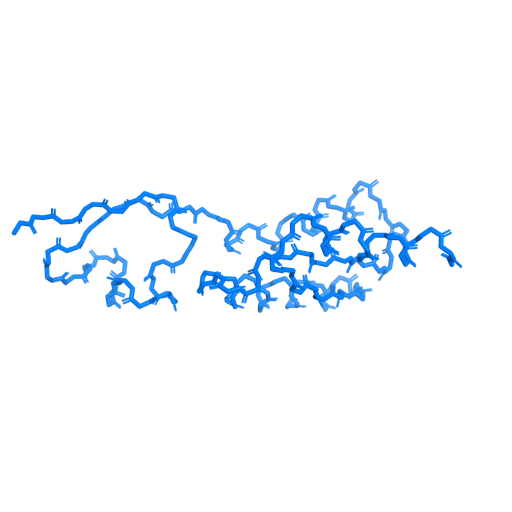 A 1 82 ? 1.408 -10.584 -12.039 1.00 94.00 82 LEU A CA 1
ATOM 600 C C . LEU A 1 82 ? 2.165 -11.200 -10.858 1.00 94.00 82 LEU A C 1
ATOM 602 O O . LEU A 1 82 ? 1.590 -11.460 -9.804 1.00 94.00 82 LEU A O 1
ATOM 606 N N . ASP A 1 83 ? 3.466 -11.386 -11.039 1.00 93.31 83 ASP A N 1
ATOM 607 C CA . ASP A 1 83 ? 4.432 -11.707 -9.993 1.00 93.31 83 ASP A CA 1
ATOM 608 C C . ASP A 1 83 ? 4.790 -10.408 -9.256 1.00 93.31 83 ASP A C 1
ATOM 610 O O . ASP A 1 83 ? 5.645 -9.633 -9.696 1.00 93.31 83 ASP A O 1
ATOM 614 N N . LEU A 1 84 ? 4.035 -10.103 -8.198 1.00 93.56 84 LEU A N 1
ATOM 615 C CA . LEU A 1 84 ? 4.268 -8.924 -7.371 1.00 93.56 84 LEU A CA 1
ATOM 616 C C . LEU A 1 84 ? 5.308 -9.255 -6.301 1.00 93.56 84 LEU A C 1
ATOM 618 O O . LEU A 1 84 ? 5.114 -10.182 -5.519 1.00 93.56 84 LEU A O 1
ATOM 622 N N . LEU A 1 85 ? 6.379 -8.467 -6.245 1.00 92.50 85 LEU A N 1
ATOM 623 C CA . LEU A 1 85 ? 7.497 -8.639 -5.322 1.00 92.50 85 LEU A CA 1
ATOM 624 C C . LEU A 1 85 ? 7.514 -7.484 -4.311 1.00 92.50 85 LEU A C 1
ATOM 626 O O . LEU A 1 85 ? 8.023 -6.404 -4.633 1.00 92.50 85 LEU A O 1
ATOM 630 N N . PRO A 1 86 ? 6.945 -7.662 -3.105 1.00 90.69 86 PRO A N 1
ATOM 631 C CA . PRO A 1 86 ? 6.981 -6.643 -2.068 1.00 90.69 86 PRO A CA 1
ATOM 632 C C . PRO A 1 86 ? 8.4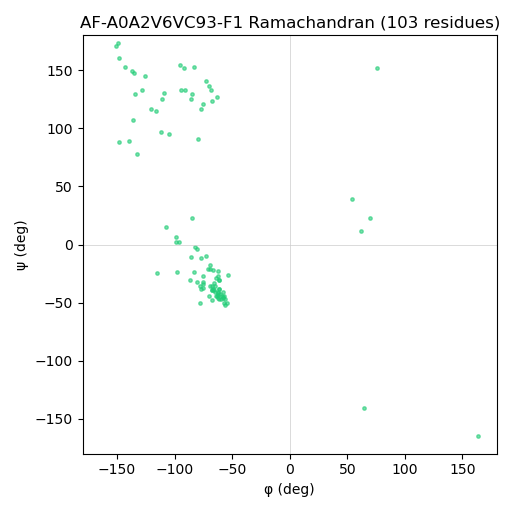05 -6.462 -1.542 1.00 90.69 86 PRO A C 1
ATOM 634 O O . PRO A 1 86 ? 9.089 -7.432 -1.210 1.00 90.69 86 PRO A O 1
ATOM 637 N N . ARG A 1 87 ? 8.844 -5.210 -1.424 1.00 91.38 87 ARG A N 1
ATOM 638 C CA . ARG A 1 87 ? 10.137 -4.854 -0.852 1.00 91.38 87 ARG A CA 1
ATOM 639 C C . ARG A 1 87 ? 10.002 -3.662 0.086 1.00 91.38 87 ARG A C 1
ATOM 641 O O . ARG A 1 87 ? 9.872 -2.523 -0.353 1.00 91.38 87 ARG A O 1
ATOM 648 N N . GLY A 1 88 ? 10.099 -3.941 1.380 1.00 90.62 88 GLY A N 1
ATOM 649 C CA . GLY A 1 88 ? 10.261 -2.906 2.389 1.00 90.62 88 GLY A CA 1
ATOM 650 C C . GLY A 1 88 ? 11.648 -2.267 2.302 1.00 90.62 88 GLY A C 1
ATOM 651 O O . GLY A 1 88 ? 12.644 -2.979 2.155 1.00 90.62 88 GLY A O 1
ATOM 652 N N . VAL A 1 89 ? 11.697 -0.942 2.403 1.00 92.06 89 VAL A N 1
ATOM 653 C CA . VAL A 1 89 ? 12.918 -0.144 2.556 1.00 92.06 89 VAL A CA 1
ATOM 654 C C . VAL A 1 89 ? 12.7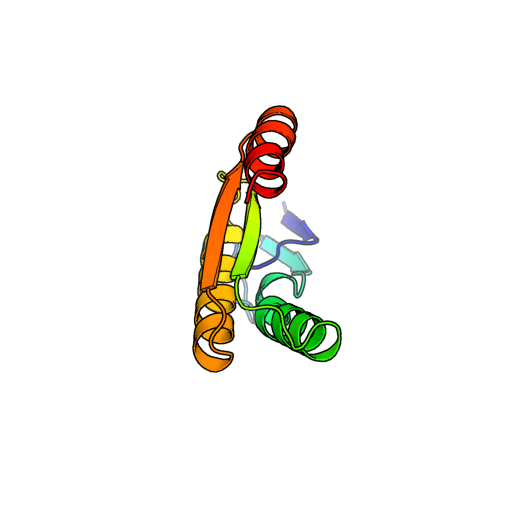95 0.748 3.788 1.00 92.06 89 VAL A C 1
ATOM 656 O O . VAL A 1 89 ? 11.704 1.225 4.101 1.00 92.06 89 VAL A O 1
ATOM 659 N N . LEU A 1 90 ? 13.903 0.966 4.487 1.00 90.56 90 LEU A N 1
ATOM 660 C CA . LEU A 1 90 ? 13.994 1.849 5.654 1.00 90.56 90 LEU A CA 1
ATOM 661 C C . LEU A 1 90 ? 14.542 3.232 5.302 1.00 90.56 90 LEU A C 1
ATOM 663 O O . LEU A 1 90 ? 14.293 4.201 6.012 1.00 90.56 90 LEU A O 1
ATOM 667 N N . ASP A 1 91 ? 15.293 3.344 4.211 1.00 87.88 91 ASP A N 1
ATOM 668 C CA . ASP A 1 91 ? 15.897 4.607 3.813 1.00 87.88 91 ASP A CA 1
ATOM 669 C C . ASP A 1 91 ? 16.091 4.718 2.292 1.00 87.88 91 ASP A C 1
ATOM 671 O O . ASP A 1 91 ? 15.925 3.769 1.517 1.00 87.88 91 ASP A O 1
ATOM 675 N N . ALA A 1 92 ? 16.456 5.922 1.848 1.00 85.38 92 ALA A N 1
ATOM 676 C CA . ALA A 1 92 ? 16.713 6.207 0.439 1.00 85.38 92 ALA A CA 1
ATOM 677 C C . ALA A 1 92 ? 17.948 5.470 -0.119 1.00 85.38 92 ALA A C 1
ATOM 679 O O . ALA A 1 92 ? 18.067 5.287 -1.332 1.00 85.38 92 ALA A O 1
ATOM 680 N N . SER A 1 93 ? 18.878 5.045 0.738 1.00 84.81 93 SER A N 1
ATOM 681 C CA . SER A 1 93 ? 20.065 4.294 0.326 1.00 84.81 93 SER A CA 1
ATOM 682 C C . SER A 1 93 ? 19.709 2.840 0.002 1.00 84.81 93 SER A C 1
ATOM 684 O O . SER A 1 93 ? 20.231 2.277 -0.960 1.00 84.81 93 SER A O 1
ATOM 686 N N . GLU A 1 94 ? 18.786 2.240 0.755 1.00 84.50 94 GLU A N 1
ATOM 687 C CA . GLU A 1 94 ? 18.208 0.924 0.482 1.00 84.50 94 GLU A CA 1
ATOM 688 C C . GLU A 1 94 ? 17.406 0.906 -0.808 1.00 84.50 94 GLU A C 1
ATOM 690 O O . GLU A 1 94 ? 17.482 -0.080 -1.539 1.00 84.50 94 GLU A O 1
ATOM 695 N N . LEU A 1 95 ? 16.705 1.997 -1.129 1.00 80.75 95 LEU A N 1
ATOM 696 C CA . LEU A 1 95 ? 16.003 2.126 -2.403 1.00 80.75 95 LEU A CA 1
ATOM 697 C C . LEU A 1 95 ? 16.970 1.956 -3.582 1.00 80.75 95 LEU A C 1
ATOM 699 O O . LEU A 1 95 ? 16.733 1.115 -4.446 1.00 80.75 95 LEU A O 1
ATOM 703 N N . LYS A 1 96 ? 18.096 2.684 -3.575 1.00 77.94 96 LYS A N 1
ATOM 704 C CA . LYS A 1 96 ? 19.118 2.602 -4.635 1.00 77.94 96 LYS A CA 1
ATOM 705 C C . LYS A 1 96 ? 19.741 1.208 -4.739 1.00 77.94 96 LYS A C 1
ATOM 707 O O . LYS A 1 96 ? 19.946 0.699 -5.839 1.00 77.94 96 LYS A O 1
ATOM 712 N N . ARG A 1 97 ? 20.022 0.570 -3.597 1.00 74.12 97 ARG A N 1
ATOM 713 C CA . ARG A 1 97 ? 20.533 -0.812 -3.560 1.00 74.12 97 ARG A CA 1
ATOM 714 C C . ARG A 1 97 ? 19.503 -1.813 -4.085 1.00 74.12 97 ARG A C 1
ATOM 716 O O . ARG A 1 97 ? 19.864 -2.747 -4.793 1.00 74.12 97 ARG A O 1
ATOM 723 N N . GLY A 1 98 ? 18.230 -1.611 -3.753 1.00 63.97 98 GLY A N 1
ATOM 724 C CA . GLY A 1 98 ? 17.123 -2.462 -4.177 1.00 63.97 98 GLY A CA 1
ATOM 725 C C . GLY A 1 98 ? 16.867 -2.390 -5.680 1.00 63.97 98 GLY A C 1
ATOM 726 O O . GLY A 1 98 ? 16.644 -3.426 -6.303 1.00 63.97 98 GLY A O 1
ATOM 727 N N . THR A 1 99 ? 16.969 -1.199 -6.278 1.00 64.19 99 THR A N 1
ATOM 728 C CA . THR A 1 99 ? 16.781 -1.005 -7.724 1.00 64.19 99 THR A CA 1
ATOM 729 C C . THR A 1 99 ? 17.967 -1.483 -8.558 1.00 64.19 99 THR A C 1
ATOM 731 O O . THR A 1 99 ? 17.753 -1.910 -9.685 1.00 64.19 99 THR A O 1
ATOM 734 N N . GLY A 1 100 ? 19.193 -1.501 -8.019 1.00 58.91 100 GLY A N 1
ATOM 735 C CA . GLY A 1 100 ? 20.370 -2.026 -8.735 1.00 58.91 100 GLY A CA 1
ATOM 736 C C . GLY A 1 100 ? 20.278 -3.522 -9.082 1.00 58.91 100 GLY A C 1
ATOM 737 O O . GLY A 1 100 ? 20.876 -3.979 -10.048 1.00 58.91 100 GLY A O 1
ATOM 738 N N . SER A 1 101 ? 19.458 -4.285 -8.351 1.00 55.50 101 SER A N 1
ATOM 739 C CA . SER A 1 101 ? 19.119 -5.681 -8.680 1.00 55.50 101 SER A CA 1
ATOM 740 C C . SER A 1 101 ? 18.240 -5.806 -9.942 1.00 55.50 101 SER A C 1
ATOM 742 O O . SER A 1 101 ? 18.153 -6.876 -10.541 1.00 55.50 101 SER A O 1
ATOM 744 N N . CYS A 1 102 ? 17.593 -4.713 -10.366 1.00 52.88 102 CYS A N 1
ATOM 745 C CA . CYS A 1 102 ? 16.670 -4.678 -11.501 1.00 52.88 102 CYS A CA 1
ATOM 746 C C . CYS A 1 102 ? 17.374 -4.535 -12.862 1.00 52.88 102 CYS A C 1
ATOM 748 O O . CYS A 1 102 ? 16.799 -4.935 -13.867 1.00 52.88 102 CYS A O 1
ATOM 750 N N . GLU A 1 103 ? 18.593 -3.986 -12.910 1.00 46.59 103 GLU A N 1
ATOM 751 C CA . GLU A 1 103 ? 19.339 -3.769 -14.166 1.00 46.59 103 GLU A CA 1
ATOM 752 C C . GLU A 1 103 ? 20.155 -4.992 -14.619 1.00 46.59 103 GLU A C 1
ATOM 754 O O . GLU A 1 103 ? 20.640 -5.026 -15.745 1.00 46.59 103 GLU A O 1
ATOM 759 N N . ALA A 1 104 ? 20.297 -6.018 -13.773 1.00 38.56 104 ALA A N 1
ATOM 760 C CA . ALA A 1 104 ? 21.189 -7.150 -14.033 1.00 38.56 104 ALA A CA 1
ATOM 761 C C . ALA A 1 104 ? 20.506 -8.418 -14.594 1.00 38.56 104 ALA A C 1
ATOM 763 O O . ALA A 1 104 ? 21.172 -9.452 -14.690 1.00 38.56 104 ALA A O 1
ATOM 764 N N . ARG A 1 105 ? 19.208 -8.396 -14.940 1.00 36.16 105 ARG A N 1
ATOM 765 C CA . ARG A 1 105 ? 18.489 -9.579 -15.459 1.00 36.16 105 ARG A CA 1
ATOM 766 C C . ARG A 1 105 ? 17.406 -9.276 -16.483 1.00 36.16 105 ARG A C 1
ATOM 768 O O . ARG A 1 105 ? 16.507 -8.472 -16.164 1.00 36.16 105 ARG A O 1
#

Nearest PDB structures (foldseek):
  3lkv-assembly1_A-2  TM=9.335E-01  e=3.249E-05  Vibrio cholerae O1 biovar El Tor str. N16961
  6k1x-assembly1_A  TM=8.814E-01  e=8.365E-02  Rhodothermus marinus DSM 4252
  8wxm-assembly1_A  TM=8.627E-01  e=1.646E-01  Rhodothermus marinus DSM 4252
  4ry8-assembly1_C  TM=6.293E-01  e=6.822E-01  Pseudothermotoga lettingae TMO
  4ry8-assembly1_A  TM=6.285E-01  e=4.541E+00  Pseudothermotoga lettingae TMO

Radius of gyration: 16.44 Å; Cα contacts (8 Å, |Δi|>4): 133; chains: 1; bounding box: 40×32×44 Å

Sequence (105 aa):
MPIVFTLVGDPLGAGIVDTLAQPGGNVTGVSSLQTELMAKRLEVLKTLAPAVRRVWLIYYSVDLGTAPMIGKALGAAQRMKLDLLPRGVLDASELKRGTGSCEAR